Protein AF-A0A066V9I3-F1 (afdb_monomer_lite)

InterPro domains:
  IPR020373 Alpha-ketoglutarate dehydrogenase component 4/YMR-31 [PF10937] (14-108)

Organism: Tilletiaria anomala (strain ATCC 24038 / CBS 436.72 / UBC 951) (NCBI:txid1037660)

pLDDT: mean 71.32, std 14.03, range [41.16, 91.38]

Sequence (112 aa):
MNHSVLNASYPSTATERHPHPAAPKEIDFKHFQEVYRSGPHFNPDKVKSPAQLAAAQSSGQGASSQASSTNHQHGAVEDLHQLPERFWKTPALLLDEAEMDAINSGGASLRS

Foldseek 3Di:
DDDDDDDPDDPPPPDPPDDDDDDDPDDDVVVVVVCLCPPPPDDVVPDDDPVNVVVVVVPDDPDPPDDDDDDPDDDDDPDQVPDDCVRQVDPVNDDDPVRVVCVVVPVPPPPD

Secondary structure (DSSP, 8-state):
-----------------PPPPPPPSS--HHHHHHHHHHSTT--GGG---HHHHHHHHHS--------------S---SSGGGS-GGGTS-TTTSPPHHHHHHHHTTS-----

Radius of gyration: 25.82 Å; chains: 1; bounding box: 48×52×67 Å

Structure (mmCIF, N/CA/C/O backbone):
data_AF-A0A066V9I3-F1
#
_entry.id   A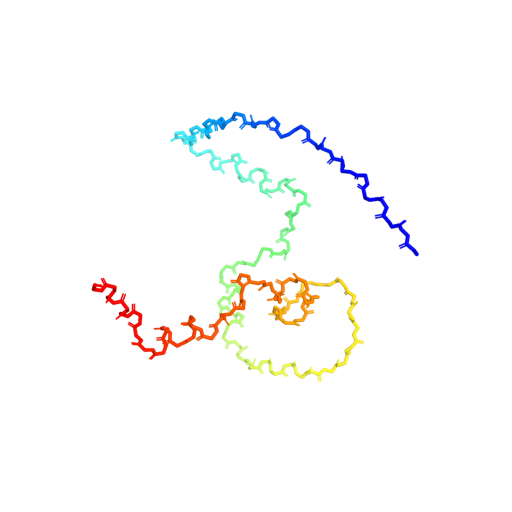F-A0A066V9I3-F1
#
loop_
_atom_site.group_PDB
_atom_site.id
_atom_site.type_symbol
_atom_site.label_atom_id
_atom_site.label_alt_id
_atom_site.label_comp_id
_atom_site.label_asym_id
_atom_site.label_entity_id
_atom_site.label_seq_id
_atom_site.pdbx_PDB_ins_code
_atom_site.Cartn_x
_atom_site.Cartn_y
_atom_site.Cartn_z
_atom_site.occupancy
_atom_site.B_iso_or_equiv
_atom_site.auth_seq_id
_atom_site.auth_comp_id
_atom_site.auth_asym_id
_atom_site.auth_atom_id
_atom_site.pdbx_PDB_model_num
ATOM 1 N N . MET A 1 1 ? -15.016 -24.269 -34.608 1.00 41.16 1 MET A N 1
ATOM 2 C CA . MET A 1 1 ? -15.251 -23.400 -33.436 1.00 41.16 1 MET A CA 1
ATOM 3 C C . MET A 1 1 ? -14.497 -22.098 -33.665 1.00 41.16 1 MET A C 1
ATOM 5 O O . MET A 1 1 ? -13.280 -22.157 -33.748 1.00 41.16 1 MET A O 1
ATOM 9 N N . ASN A 1 2 ? -15.187 -20.964 -33.817 1.00 46.62 2 ASN A N 1
ATOM 10 C CA . ASN A 1 2 ? -14.557 -19.647 -33.978 1.00 46.62 2 ASN A CA 1
ATOM 11 C C . ASN A 1 2 ? -14.970 -18.786 -32.781 1.00 46.62 2 ASN A C 1
ATOM 13 O O . ASN A 1 2 ? -16.145 -18.450 -32.659 1.00 46.62 2 ASN A O 1
ATOM 17 N N . HIS A 1 3 ? -14.037 -18.455 -31.889 1.00 50.22 3 HIS A N 1
ATOM 18 C CA . HIS A 1 3 ? -14.302 -17.537 -30.782 1.00 50.22 3 HIS A CA 1
ATOM 19 C C . HIS A 1 3 ? -13.741 -16.159 -31.143 1.00 50.22 3 HIS A C 1
ATOM 21 O O . HIS A 1 3 ? -12.544 -15.913 -31.023 1.00 50.22 3 HIS A O 1
ATOM 27 N N . SER A 1 4 ? -14.612 -15.268 -31.622 1.00 56.28 4 SER A N 1
ATOM 28 C CA . SER A 1 4 ? -14.321 -13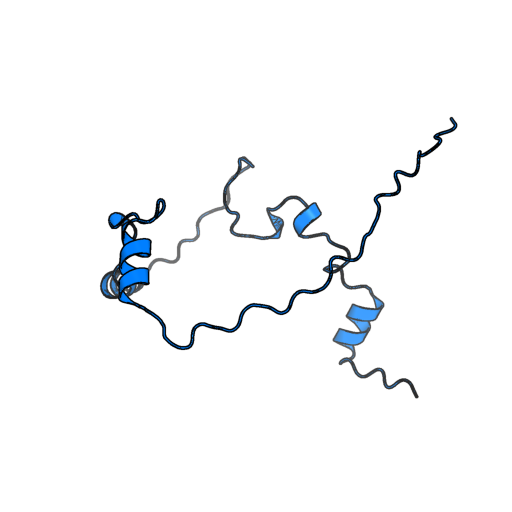.838 -31.732 1.00 56.28 4 SER A CA 1
ATOM 29 C C . SER A 1 4 ? -14.305 -13.231 -30.331 1.00 56.28 4 SER A C 1
ATOM 31 O O . SER A 1 4 ? -15.346 -13.121 -29.686 1.00 56.28 4 SER A O 1
ATOM 33 N N . VAL A 1 5 ? -13.127 -12.842 -29.853 1.00 59.34 5 VAL A N 1
ATOM 34 C CA . VAL A 1 5 ? -12.982 -12.048 -28.629 1.00 59.34 5 VAL A CA 1
ATOM 35 C C . VAL A 1 5 ? -13.197 -10.574 -28.964 1.00 59.34 5 VAL A C 1
ATOM 37 O O . VAL A 1 5 ? -12.402 -9.954 -29.666 1.00 59.34 5 VAL A O 1
ATOM 40 N N . LEU A 1 6 ? -14.310 -10.022 -28.477 1.00 59.56 6 LEU A N 1
ATOM 41 C CA . LEU A 1 6 ? -14.577 -8.587 -28.472 1.00 59.56 6 LEU A CA 1
ATOM 42 C C . LEU A 1 6 ? -13.588 -7.922 -27.507 1.00 59.56 6 LEU A C 1
ATOM 44 O O . LEU A 1 6 ? -13.644 -8.142 -26.298 1.00 59.56 6 LEU A O 1
ATOM 48 N N . ASN A 1 7 ? -12.661 -7.136 -28.050 1.00 57.84 7 ASN A N 1
ATOM 49 C CA . ASN A 1 7 ? -11.691 -6.376 -27.272 1.00 57.84 7 ASN A CA 1
ATOM 50 C C . ASN A 1 7 ? -12.386 -5.164 -26.627 1.00 57.84 7 ASN A C 1
ATOM 52 O O . ASN A 1 7 ? -12.598 -4.143 -27.283 1.00 57.84 7 ASN A O 1
ATOM 56 N N . ALA A 1 8 ? -12.773 -5.279 -25.356 1.00 59.94 8 ALA A N 1
ATOM 57 C CA . ALA A 1 8 ? -13.259 -4.148 -24.575 1.00 59.94 8 ALA A CA 1
ATOM 58 C C . ALA A 1 8 ? -12.073 -3.236 -24.218 1.00 59.94 8 ALA A C 1
ATOM 60 O O . ALA A 1 8 ? -11.350 -3.468 -23.250 1.00 59.94 8 ALA A O 1
ATOM 61 N N . SER A 1 9 ? -11.861 -2.200 -25.031 1.00 55.16 9 SER A N 1
ATOM 62 C CA . SER A 1 9 ? -10.897 -1.139 -24.745 1.00 55.16 9 SER A CA 1
ATOM 63 C C . SER A 1 9 ? -11.468 -0.225 -23.660 1.00 55.16 9 SER A C 1
ATOM 65 O O . SER A 1 9 ? -12.363 0.580 -23.912 1.00 55.16 9 SER A O 1
ATOM 67 N N . TYR A 1 10 ? -10.971 -0.372 -22.433 1.00 55.91 10 TYR A N 1
ATOM 68 C CA . TYR A 1 10 ? -11.182 0.623 -21.387 1.00 55.91 10 TYR A CA 1
ATOM 69 C C . TYR A 1 10 ? -10.305 1.845 -21.693 1.00 55.91 10 TYR A C 1
ATOM 71 O O . TYR A 1 10 ? -9.112 1.666 -21.960 1.00 55.91 10 TYR A O 1
ATOM 79 N N . PRO A 1 11 ? -10.838 3.081 -21.651 1.00 58.81 11 PRO A N 1
ATOM 80 C CA . PRO A 1 11 ? -10.007 4.261 -21.804 1.00 58.81 11 PRO A CA 1
ATOM 81 C C . PRO A 1 11 ? -9.076 4.347 -20.593 1.00 58.81 11 PRO A C 1
ATOM 83 O O . PRO A 1 11 ? -9.478 4.729 -19.497 1.00 58.81 11 PRO A O 1
ATOM 86 N N . SER A 1 12 ? -7.816 3.966 -20.795 1.00 63.25 12 SER A N 1
ATOM 87 C CA . SER A 1 12 ? -6.726 4.204 -19.854 1.00 63.25 12 SER A CA 1
ATOM 88 C C . SER A 1 12 ? -6.385 5.694 -19.879 1.00 63.25 12 SER A C 1
ATOM 90 O O . SER A 1 12 ? -5.335 6.098 -20.377 1.00 63.25 12 SER A O 1
ATOM 92 N N . THR A 1 13 ? -7.290 6.539 -19.387 1.00 63.47 13 THR A N 1
ATOM 93 C CA . THR A 1 13 ? -6.936 7.920 -19.072 1.00 63.47 13 THR A CA 1
ATOM 94 C C . THR A 1 13 ? -5.948 7.851 -17.923 1.00 63.47 13 THR A C 1
ATOM 96 O O . THR A 1 13 ? -6.291 7.367 -16.844 1.00 63.47 13 THR A O 1
ATOM 99 N N . ALA A 1 14 ? -4.707 8.260 -18.171 1.00 66.44 14 ALA A N 1
ATOM 100 C CA . ALA A 1 14 ? -3.694 8.342 -17.136 1.00 66.44 14 ALA A CA 1
ATOM 101 C C . ALA A 1 14 ? -4.223 9.256 -16.024 1.00 66.44 14 ALA A C 1
ATOM 103 O O . ALA A 1 14 ? -4.336 10.463 -16.222 1.00 66.44 14 ALA A O 1
ATOM 104 N N . THR A 1 15 ? -4.597 8.680 -14.881 1.00 67.81 15 THR A N 1
ATOM 105 C CA . THR A 1 15 ? -4.930 9.457 -13.688 1.00 67.81 15 THR A CA 1
ATOM 106 C C . THR A 1 15 ? -3.713 10.311 -13.362 1.00 67.81 15 THR A C 1
ATOM 108 O O . THR A 1 15 ? -2.631 9.768 -13.110 1.00 67.81 15 THR A O 1
ATOM 111 N N . GLU A 1 16 ? -3.864 11.635 -13.425 1.00 73.56 16 GLU A N 1
ATOM 112 C CA . GLU A 1 16 ? -2.791 12.552 -13.059 1.00 73.56 16 GLU A CA 1
ATOM 113 C C . GLU A 1 16 ? -2.305 12.198 -11.652 1.00 73.56 16 GLU A C 1
ATOM 115 O O . GLU A 1 16 ? -3.090 12.062 -10.711 1.00 73.56 16 GLU A O 1
ATOM 120 N N . ARG A 1 17 ? -0.995 11.974 -11.512 1.00 74.62 17 ARG A N 1
ATOM 121 C CA . ARG A 1 17 ? -0.400 11.642 -10.217 1.00 74.62 17 ARG A CA 1
ATOM 122 C C . ARG A 1 17 ? -0.466 12.885 -9.340 1.00 74.62 17 ARG A C 1
ATOM 124 O O . ARG A 1 17 ? 0.396 13.755 -9.431 1.00 74.62 17 ARG A O 1
ATOM 131 N N . HIS A 1 18 ? -1.493 12.975 -8.506 1.00 78.00 18 HIS A N 1
ATOM 132 C CA . HIS A 1 18 ? -1.585 14.046 -7.526 1.00 78.00 18 HIS A CA 1
ATOM 133 C C . HIS A 1 18 ? -0.487 13.872 -6.463 1.00 78.00 18 HIS A C 1
ATOM 135 O O . HIS A 1 18 ? -0.242 12.745 -6.018 1.00 78.00 18 HIS A O 1
ATOM 141 N N . PRO A 1 19 ? 0.193 14.957 -6.049 1.00 82.88 19 PRO A N 1
ATOM 142 C CA . PRO A 1 19 ? 1.129 14.888 -4.937 1.00 82.88 19 PRO A CA 1
ATOM 143 C C . PRO A 1 19 ? 0.382 14.448 -3.674 1.00 82.88 19 PRO A C 1
ATOM 145 O O . PRO A 1 19 ? -0.732 14.904 -3.409 1.00 82.88 19 PRO A O 1
ATOM 148 N N . HIS A 1 20 ? 0.994 13.559 -2.891 1.00 68.75 20 HIS A N 1
ATOM 149 C CA . HIS A 1 20 ? 0.435 13.178 -1.599 1.00 68.75 20 HIS A CA 1
ATOM 150 C C . HIS A 1 20 ? 0.351 14.429 -0.707 1.00 68.75 20 HIS A C 1
ATOM 152 O O . HIS A 1 20 ? 1.298 15.226 -0.706 1.00 68.75 20 HIS A O 1
ATOM 158 N N . PRO A 1 21 ? -0.744 14.636 0.048 1.00 83.06 21 PRO A N 1
ATOM 159 C CA . PRO A 1 21 ? -0.821 15.750 0.980 1.00 83.06 21 PRO A CA 1
ATOM 160 C C . PRO A 1 21 ? 0.351 15.695 1.963 1.00 83.06 21 PRO A C 1
ATOM 162 O O . PRO A 1 21 ? 0.777 14.616 2.393 1.00 83.06 21 PRO A O 1
ATOM 165 N N . ALA A 1 22 ? 0.877 16.872 2.299 1.00 83.00 22 ALA A N 1
ATOM 166 C CA . ALA A 1 22 ? 1.942 16.996 3.279 1.00 83.00 22 ALA A CA 1
ATOM 167 C C . ALA A 1 22 ? 1.485 16.425 4.627 1.00 83.00 22 ALA A C 1
ATOM 169 O O . ALA A 1 22 ? 0.331 16.603 5.028 1.00 83.00 22 ALA A O 1
ATOM 170 N N . ALA A 1 23 ? 2.403 15.757 5.327 1.00 81.62 23 ALA A N 1
ATOM 171 C CA . ALA A 1 23 ? 2.139 15.283 6.676 1.00 81.62 23 ALA A CA 1
ATOM 172 C C . ALA A 1 23 ? 1.734 16.469 7.577 1.00 81.62 23 ALA A C 1
ATOM 174 O O . ALA A 1 23 ? 2.325 17.552 7.459 1.00 81.62 23 ALA A O 1
ATOM 175 N N . PRO A 1 24 ? 0.748 16.294 8.474 1.00 82.44 24 PRO A N 1
ATOM 176 C CA . PRO A 1 24 ? 0.419 17.304 9.468 1.00 82.44 24 PRO A CA 1
ATOM 177 C C . PRO A 1 24 ? 1.667 17.691 10.264 1.00 82.44 24 PRO A C 1
ATOM 179 O O . PRO A 1 24 ? 2.440 16.828 10.676 1.00 82.44 24 PRO A O 1
ATOM 182 N N . LYS A 1 25 ? 1.870 18.995 10.475 1.00 83.56 25 LYS A N 1
ATOM 183 C CA . LYS A 1 25 ? 3.033 19.506 11.220 1.00 83.56 25 LYS A CA 1
ATOM 184 C C . LYS A 1 25 ? 2.985 19.131 12.702 1.00 83.56 25 LYS A C 1
ATOM 186 O O . LYS A 1 25 ? 4.027 19.019 13.335 1.00 83.56 25 LYS A O 1
ATOM 191 N N . GLU A 1 26 ? 1.782 18.936 13.232 1.00 85.31 26 GLU A N 1
ATOM 192 C CA . GLU A 1 26 ? 1.523 18.611 14.629 1.00 85.31 26 GLU A CA 1
ATOM 193 C C . GLU A 1 26 ? 0.492 17.483 14.703 1.00 85.31 26 GLU A C 1
ATOM 195 O O . GLU A 1 26 ? -0.457 17.433 13.917 1.00 85.31 26 GLU A O 1
ATOM 200 N N . ILE A 1 27 ? 0.703 16.556 15.635 1.00 80.31 27 ILE A N 1
ATOM 201 C CA . ILE A 1 27 ? -0.153 15.388 15.841 1.00 80.31 27 ILE A CA 1
ATOM 202 C C . ILE A 1 27 ? -1.039 15.661 17.058 1.00 80.31 27 ILE A C 1
ATOM 204 O O . ILE A 1 27 ? -0.533 15.784 18.174 1.00 80.31 27 ILE A O 1
ATOM 208 N N . ASP A 1 28 ? -2.360 15.717 16.864 1.00 85.88 28 ASP A N 1
ATOM 209 C CA . ASP A 1 28 ? -3.310 15.814 17.975 1.00 85.88 28 ASP A CA 1
ATOM 210 C C . ASP A 1 28 ? -3.614 14.426 18.558 1.00 85.88 28 ASP A C 1
ATOM 212 O O . ASP A 1 28 ? -4.518 13.698 18.133 1.00 85.88 28 ASP A O 1
ATOM 216 N N . PHE A 1 29 ? -2.841 14.059 19.578 1.00 84.88 29 PHE A N 1
ATOM 217 C CA . PHE A 1 29 ? -3.018 12.799 20.294 1.00 84.88 29 PHE A CA 1
ATOM 218 C C . PHE A 1 29 ? -4.357 12.704 21.038 1.00 84.88 29 PHE A C 1
ATOM 220 O O . PHE A 1 29 ? -4.814 11.589 21.295 1.00 84.88 29 PHE A O 1
ATOM 227 N N . LYS A 1 30 ? -5.007 13.827 21.380 1.00 85.94 30 LYS A N 1
ATOM 228 C CA . LYS A 1 30 ? -6.323 13.792 22.037 1.00 85.94 30 LYS A CA 1
ATOM 229 C C . LYS A 1 30 ? -7.393 13.347 21.052 1.00 85.94 30 LYS A C 1
ATOM 231 O O . LYS A 1 30 ? -8.160 12.441 21.374 1.00 85.94 30 LYS A O 1
ATOM 236 N N . HIS A 1 31 ? -7.377 13.907 19.844 1.00 81.88 31 HIS A N 1
ATOM 237 C CA . HIS A 1 31 ? -8.286 13.498 18.778 1.00 81.88 31 HIS A CA 1
ATOM 238 C C . HIS A 1 31 ? -8.104 12.017 18.411 1.00 81.88 31 HIS A C 1
ATOM 240 O O . HIS A 1 31 ? -9.080 11.278 18.301 1.00 81.88 31 HIS A O 1
ATOM 246 N N . PHE A 1 32 ? -6.857 11.536 18.326 1.00 82.31 32 PHE A N 1
ATOM 247 C CA . PHE A 1 32 ? -6.592 10.110 18.105 1.00 82.31 32 PHE A CA 1
ATOM 248 C C . PHE A 1 32 ? -7.174 9.225 19.216 1.00 82.31 32 PHE A C 1
ATOM 250 O O . PHE A 1 32 ? -7.794 8.209 18.920 1.00 82.31 32 PHE A O 1
ATOM 257 N N . GLN A 1 33 ? 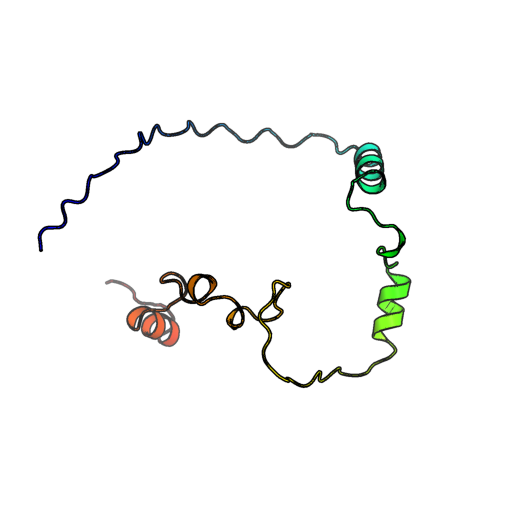-7.016 9.597 20.491 1.00 84.44 33 GLN A N 1
ATOM 258 C CA . GLN A 1 33 ? -7.585 8.832 21.608 1.00 84.44 33 GLN A CA 1
ATOM 259 C C . GLN A 1 33 ? -9.117 8.806 21.578 1.00 84.44 33 GLN A C 1
ATOM 261 O O . GLN A 1 33 ? -9.718 7.796 21.941 1.00 84.44 33 GLN A O 1
ATOM 266 N N . GLU A 1 34 ? -9.751 9.898 21.161 1.00 82.12 34 GLU A N 1
ATOM 267 C CA . GLU A 1 34 ? -11.203 9.993 21.021 1.00 82.12 34 GLU A CA 1
ATOM 268 C C . GLU A 1 34 ? -11.721 9.101 19.889 1.00 82.12 34 GLU A C 1
ATOM 270 O O . GLU A 1 34 ? -12.613 8.284 20.118 1.00 82.12 34 GLU A O 1
ATOM 275 N N . VAL A 1 35 ? -11.113 9.173 18.701 1.00 79.44 35 VAL A N 1
ATOM 276 C CA . VAL A 1 35 ? -11.445 8.304 17.558 1.00 79.44 35 VAL A CA 1
ATOM 277 C C . VAL A 1 35 ? -11.140 6.842 17.874 1.00 79.44 35 VAL A C 1
ATOM 279 O O . VAL A 1 35 ? -11.921 5.958 17.538 1.00 79.44 35 VAL A O 1
ATOM 282 N N . TYR A 1 36 ? -10.037 6.571 18.570 1.00 75.94 36 TYR A N 1
ATOM 283 C CA . TYR A 1 36 ? -9.685 5.221 18.989 1.00 75.9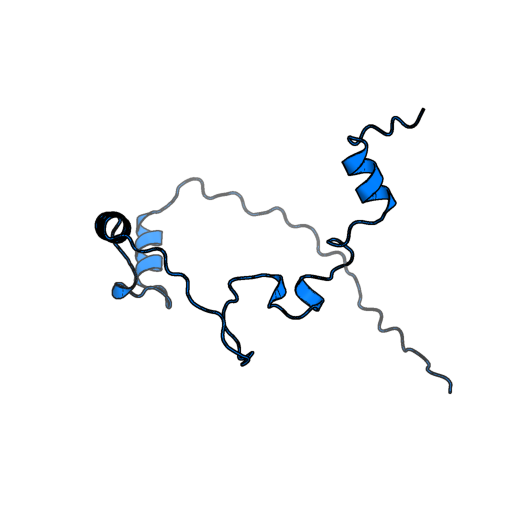4 36 TYR A CA 1
ATOM 284 C C . TYR A 1 36 ? -10.711 4.657 19.969 1.00 75.94 36 TYR A C 1
ATOM 286 O O . TYR A 1 36 ? -11.089 3.508 19.820 1.00 75.94 36 TYR A O 1
ATOM 294 N N . ARG A 1 37 ? -11.216 5.444 20.928 1.00 76.44 37 ARG A N 1
ATOM 295 C CA . ARG A 1 37 ? -12.244 4.981 21.880 1.00 76.44 37 ARG A CA 1
ATOM 296 C C . ARG A 1 37 ? -13.637 4.853 21.267 1.00 76.44 37 ARG A C 1
ATOM 298 O O . ARG A 1 37 ? -14.390 3.972 21.664 1.00 76.44 37 ARG A O 1
ATOM 305 N N . SER A 1 38 ? -13.993 5.758 20.360 1.00 77.69 38 SER A N 1
ATOM 306 C CA . SER A 1 38 ? -15.322 5.820 19.729 1.00 77.69 38 SER A CA 1
ATOM 307 C C . SER A 1 38 ? -15.420 5.010 18.435 1.00 77.69 38 SER A C 1
ATOM 309 O O . SER A 1 38 ? -16.505 4.859 17.874 1.00 77.69 38 SER A O 1
ATOM 311 N N . GLY A 1 39 ? -14.294 4.481 17.953 1.00 75.56 39 GLY A N 1
ATOM 312 C CA . GLY A 1 39 ? -14.217 3.743 16.707 1.00 75.56 39 GLY A CA 1
ATOM 313 C C . GLY A 1 39 ? -15.003 2.429 16.769 1.00 75.56 39 GLY A C 1
ATOM 314 O O . GLY A 1 39 ? -14.964 1.731 17.783 1.00 75.56 39 GLY A O 1
ATOM 315 N N . PRO A 1 40 ? -15.652 2.012 15.667 1.00 71.12 40 PRO A N 1
ATOM 316 C CA . PRO A 1 40 ? -16.545 0.848 15.627 1.00 71.12 40 PRO A CA 1
ATOM 317 C C . PRO A 1 40 ? -15.867 -0.501 15.924 1.00 71.12 40 PRO A C 1
ATOM 319 O O . PRO A 1 40 ? -16.521 -1.537 15.883 1.00 71.12 40 PRO A O 1
ATOM 322 N N . HIS A 1 41 ? -14.549 -0.530 16.133 1.00 60.31 41 HIS A N 1
ATOM 323 C CA . HIS A 1 41 ? -13.761 -1.743 16.378 1.00 60.31 41 HIS A CA 1
ATOM 324 C C . HIS A 1 41 ? -13.076 -1.733 17.756 1.00 60.31 41 HIS A C 1
ATOM 326 O O . HIS A 1 41 ? -12.415 -2.710 18.119 1.00 60.31 41 HIS A O 1
ATOM 332 N N . PHE A 1 42 ? -13.233 -0.659 18.540 1.00 66.75 42 PHE A N 1
ATOM 333 C CA . PHE A 1 42 ? -12.627 -0.561 19.860 1.00 66.75 42 PHE A CA 1
ATOM 334 C C . PHE A 1 42 ? -13.458 -1.305 20.899 1.00 66.75 42 PHE A C 1
ATOM 336 O O . PHE A 1 42 ? -14.450 -0.808 21.421 1.00 66.75 42 PHE A O 1
ATOM 343 N N . ASN A 1 43 ? -13.025 -2.528 21.196 1.00 69.31 43 ASN A N 1
ATOM 344 C CA . ASN A 1 43 ? -13.545 -3.309 22.307 1.00 69.31 43 ASN A CA 1
ATOM 345 C C . ASN A 1 43 ? -12.535 -3.214 23.460 1.00 69.31 43 ASN A C 1
ATOM 347 O O . ASN A 1 43 ? -11.455 -3.805 23.338 1.00 69.31 43 ASN A O 1
ATOM 351 N N . PRO A 1 44 ? -12.841 -2.499 24.559 1.00 69.00 44 PRO A N 1
ATOM 352 C CA . PRO A 1 44 ? -11.909 -2.330 25.675 1.00 69.00 44 PRO A CA 1
ATOM 353 C C . PRO A 1 44 ? -11.481 -3.674 26.285 1.00 69.00 44 PRO A C 1
ATOM 355 O O . PRO A 1 44 ? -10.339 -3.813 26.710 1.00 69.00 44 PRO A O 1
ATOM 358 N N . ASP A 1 45 ? -12.334 -4.697 26.206 1.00 72.62 45 ASP A N 1
ATOM 359 C CA . ASP A 1 45 ? -12.045 -6.058 26.680 1.00 72.62 45 ASP A CA 1
ATOM 360 C C . ASP A 1 45 ? -10.941 -6.775 25.885 1.00 72.62 45 ASP A C 1
ATOM 362 O O . ASP A 1 45 ? -10.364 -7.759 26.347 1.00 72.62 45 ASP A O 1
ATOM 366 N N . LYS A 1 46 ? -10.629 -6.302 24.671 1.00 68.44 46 LYS A N 1
ATOM 367 C CA . LYS A 1 46 ? -9.556 -6.862 23.834 1.00 68.44 46 LYS A CA 1
ATOM 368 C C . LYS A 1 46 ? -8.203 -6.190 24.085 1.00 68.44 46 LYS A C 1
ATOM 370 O O . LYS A 1 46 ? -7.188 -6.680 23.588 1.00 68.44 46 LYS A O 1
ATOM 375 N N . VAL A 1 47 ? -8.161 -5.096 24.848 1.00 72.00 47 VAL A N 1
ATOM 376 C CA . VAL A 1 47 ? -6.924 -4.366 25.148 1.00 72.00 47 VAL A CA 1
ATOM 377 C C . VAL A 1 47 ? -6.200 -5.065 26.298 1.00 72.00 47 VAL A C 1
ATOM 379 O O . VAL A 1 47 ? -6.462 -4.818 27.471 1.00 72.00 47 VAL A O 1
ATOM 382 N N . LYS A 1 48 ? -5.267 -5.959 25.964 1.00 76.44 48 LYS A N 1
ATOM 383 C CA . LYS A 1 48 ? -4.376 -6.570 26.958 1.00 76.44 48 LYS A CA 1
ATOM 384 C C . LYS A 1 48 ? -3.323 -5.549 27.377 1.00 76.44 48 LYS A C 1
ATOM 386 O O . LYS A 1 48 ? -2.594 -5.023 26.538 1.00 76.44 48 LYS A O 1
ATOM 391 N N . SER A 1 49 ? -3.227 -5.283 28.675 1.00 77.75 49 SER A N 1
ATOM 392 C CA . SER A 1 49 ? -2.147 -4.453 29.213 1.00 77.75 49 SER A CA 1
ATOM 393 C C . SER A 1 49 ? -0.790 -5.156 29.033 1.00 77.75 49 SER A C 1
ATOM 395 O O . SER A 1 49 ? -0.721 -6.388 29.071 1.00 77.75 49 SER A O 1
ATOM 397 N N . PRO A 1 50 ? 0.318 -4.411 28.872 1.00 71.19 50 PRO A N 1
ATOM 398 C CA . PRO A 1 50 ? 1.647 -5.007 28.712 1.00 71.19 50 PRO A CA 1
ATOM 399 C C . PRO A 1 50 ? 2.045 -5.894 29.905 1.00 71.19 50 PRO A C 1
ATOM 401 O O . PRO A 1 50 ? 2.718 -6.905 29.722 1.00 71.19 50 PRO A O 1
ATOM 404 N N . ALA A 1 51 ? 1.551 -5.587 31.110 1.00 73.88 51 ALA A N 1
ATOM 405 C CA . ALA A 1 51 ? 1.724 -6.428 32.294 1.00 73.88 51 ALA A CA 1
ATOM 406 C C . ALA A 1 51 ? 1.020 -7.795 32.166 1.00 73.88 51 ALA A C 1
ATOM 408 O O . ALA A 1 51 ? 1.569 -8.814 32.578 1.00 73.88 51 ALA A O 1
ATOM 409 N N . GLN A 1 52 ? -0.167 -7.841 31.549 1.00 72.12 52 GLN A N 1
ATOM 410 C CA . GLN A 1 52 ? -0.890 -9.090 31.279 1.00 72.12 52 GLN A CA 1
ATOM 411 C C . GLN A 1 52 ? -0.232 -9.914 30.166 1.00 72.12 52 GLN A C 1
ATOM 413 O O . GLN A 1 52 ? -0.277 -11.141 30.212 1.00 72.12 52 GLN A O 1
ATOM 418 N N . LEU A 1 53 ? 0.403 -9.263 29.186 1.00 66.75 53 LEU A N 1
ATOM 419 C CA . LEU A 1 53 ? 1.165 -9.959 28.148 1.00 66.75 53 LEU A CA 1
ATOM 420 C C . LEU A 1 53 ? 2.442 -10.594 28.721 1.00 66.75 53 LEU A C 1
ATOM 422 O O . LEU A 1 53 ? 2.720 -11.756 28.438 1.00 66.75 53 LEU A O 1
ATOM 426 N N . ALA A 1 54 ? 3.158 -9.874 29.591 1.00 68.12 54 ALA A N 1
ATOM 427 C CA . ALA A 1 54 ? 4.338 -10.391 30.286 1.00 68.12 54 ALA A CA 1
ATOM 428 C C . ALA A 1 54 ? 4.005 -11.571 31.221 1.00 68.12 54 ALA A C 1
ATOM 430 O O . ALA A 1 54 ? 4.776 -12.524 31.312 1.00 68.12 54 ALA A O 1
ATOM 431 N N . ALA A 1 55 ? 2.836 -11.546 31.871 1.00 62.31 55 ALA A N 1
ATOM 432 C CA . ALA A 1 55 ? 2.357 -12.648 32.708 1.00 62.31 55 ALA A CA 1
ATOM 433 C C . ALA A 1 55 ? 1.907 -13.882 31.900 1.00 62.31 55 ALA A C 1
ATOM 435 O O . ALA A 1 55 ? 2.013 -15.002 32.386 1.00 62.31 55 ALA A O 1
ATOM 436 N N . ALA A 1 56 ? 1.437 -13.704 30.660 1.00 60.69 56 ALA A N 1
ATOM 437 C CA . ALA A 1 56 ? 1.046 -14.817 29.790 1.00 60.69 56 ALA A CA 1
ATOM 438 C C . ALA A 1 56 ? 2.249 -15.572 29.192 1.00 60.69 56 ALA A C 1
ATOM 440 O O . ALA A 1 56 ? 2.107 -16.722 28.787 1.00 60.69 56 ALA A O 1
ATOM 441 N N . GLN A 1 57 ? 3.432 -14.947 29.141 1.00 59.94 57 GLN A N 1
ATOM 442 C CA . GLN A 1 57 ? 4.659 -15.584 28.649 1.00 59.94 57 GLN A CA 1
ATOM 443 C C . GLN A 1 57 ? 5.402 -16.396 29.725 1.00 59.94 57 GLN A C 1
ATOM 445 O O . GLN A 1 57 ? 6.242 -17.222 29.376 1.00 59.94 57 GLN A O 1
ATOM 450 N N . SER A 1 58 ? 5.109 -16.191 31.015 1.00 55.72 58 SER A N 1
ATOM 451 C CA . SER A 1 58 ? 5.813 -16.860 32.121 1.00 55.72 58 SER A CA 1
ATOM 452 C C . SER A 1 58 ? 5.172 -18.174 32.587 1.00 55.72 58 SER A C 1
ATOM 454 O O . SER A 1 58 ? 5.842 -18.968 33.246 1.00 55.72 58 SER A O 1
ATOM 456 N N . SER A 1 59 ? 3.929 -18.470 32.197 1.00 52.28 59 SER A N 1
ATOM 457 C CA . SER A 1 59 ? 3.317 -19.799 32.335 1.00 52.28 59 SER A CA 1
ATOM 458 C C . SER A 1 59 ? 3.449 -20.564 31.018 1.00 52.28 59 SER A C 1
ATOM 460 O O . SER A 1 59 ? 2.538 -20.584 30.193 1.00 52.28 59 SER A O 1
ATOM 462 N N . GLY A 1 60 ? 4.635 -21.124 30.789 1.00 48.34 60 GLY A N 1
ATOM 463 C CA . GLY A 1 60 ? 4.954 -21.865 29.576 1.00 48.34 60 GLY A CA 1
ATOM 464 C C . GLY A 1 60 ? 4.068 -23.090 29.342 1.00 48.34 60 GLY A C 1
ATOM 465 O O . GLY A 1 60 ? 3.750 -23.819 30.271 1.00 48.34 60 GLY A O 1
ATOM 466 N N . GLN A 1 61 ? 3.750 -23.350 28.076 1.00 42.94 61 GLN A N 1
ATOM 467 C CA . GLN A 1 61 ? 3.657 -24.693 27.506 1.00 42.94 61 GLN A CA 1
ATOM 468 C C . GLN A 1 61 ? 3.650 -24.526 25.982 1.00 42.94 61 GLN A C 1
ATOM 470 O O . GLN A 1 61 ? 2.801 -23.819 25.439 1.00 42.94 61 GLN A O 1
ATOM 475 N N . GLY A 1 62 ? 4.614 -25.132 25.285 1.00 53.31 62 GLY A N 1
ATOM 476 C CA . GLY A 1 62 ? 4.586 -25.218 23.828 1.00 53.31 62 GLY A CA 1
ATOM 477 C C . GLY A 1 62 ? 3.281 -25.876 23.389 1.00 53.31 62 GLY A C 1
ATOM 478 O O . GLY A 1 62 ? 3.038 -27.040 23.697 1.00 53.31 62 GLY A O 1
ATOM 479 N N . ALA A 1 63 ? 2.425 -25.121 22.706 1.00 45.09 63 ALA A N 1
ATOM 480 C CA . ALA A 1 63 ? 1.194 -25.640 22.142 1.00 45.09 63 ALA A CA 1
ATOM 481 C C . ALA A 1 63 ? 1.510 -26.265 20.780 1.00 45.09 63 ALA A C 1
ATOM 483 O O . ALA A 1 63 ? 1.394 -25.638 19.731 1.00 45.09 63 ALA A O 1
ATOM 484 N N . SER A 1 64 ? 1.926 -27.528 20.809 1.00 58.50 64 SER A N 1
ATOM 485 C CA . SER A 1 64 ? 1.732 -28.448 19.697 1.00 58.50 64 SER A CA 1
ATOM 486 C C . SER A 1 64 ? 0.225 -28.651 19.494 1.00 58.50 64 SER A C 1
ATOM 488 O O . SER A 1 64 ? -0.369 -29.547 20.091 1.00 58.50 64 SER A O 1
ATOM 490 N N . SER A 1 65 ? -0.423 -27.820 18.679 1.00 51.94 65 SER A N 1
ATOM 491 C CA . SER A 1 65 ? -1.798 -28.064 18.231 1.00 51.94 65 SER A CA 1
ATOM 492 C C . SER A 1 65 ? -1.776 -28.808 16.901 1.00 51.94 65 SER A C 1
ATOM 494 O O . SER A 1 65 ? -1.851 -28.235 15.819 1.00 51.94 65 SER A O 1
ATOM 496 N N . GLN A 1 66 ? -1.579 -30.115 17.050 1.00 44.97 66 GLN A N 1
ATOM 497 C CA . GLN A 1 66 ? -2.196 -31.207 16.306 1.00 44.97 66 GLN A CA 1
ATOM 498 C C . GLN A 1 66 ? -3.072 -30.790 15.113 1.00 44.97 66 GLN A C 1
ATOM 500 O O . GLN A 1 66 ? -4.188 -30.297 15.265 1.00 44.97 66 GLN A O 1
ATOM 505 N N . ALA A 1 67 ? -2.561 -31.075 13.916 1.00 65.19 67 ALA A N 1
ATOM 506 C CA . ALA A 1 67 ? -3.334 -31.091 12.688 1.00 65.19 67 ALA A CA 1
ATOM 507 C C . ALA A 1 67 ? -4.474 -32.118 12.7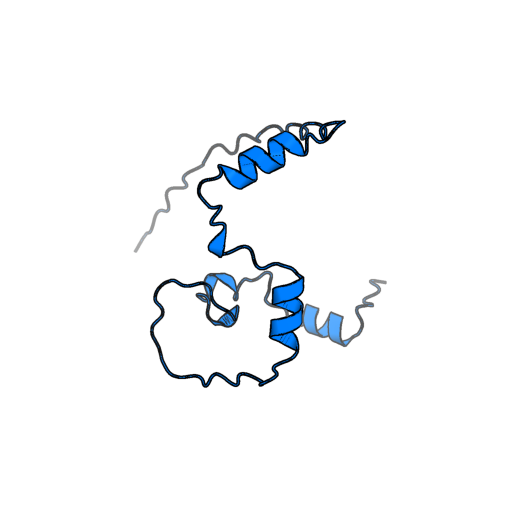82 1.00 65.19 67 ALA A C 1
ATOM 509 O O . ALA A 1 67 ? -4.243 -33.269 13.154 1.00 65.19 67 ALA A O 1
ATOM 510 N N . SER A 1 68 ? -5.691 -31.724 12.402 1.00 46.72 68 SER A N 1
ATOM 511 C CA . SER A 1 68 ? -6.765 -32.632 11.978 1.00 46.72 68 SER A CA 1
ATOM 512 C C . SER A 1 68 ? -7.823 -31.886 11.159 1.00 46.72 68 SER A C 1
ATOM 514 O O . SER A 1 68 ? -8.627 -31.131 11.690 1.00 46.72 68 SER A O 1
ATOM 516 N N . SER A 1 69 ? -7.798 -32.175 9.858 1.00 46.69 69 SER A N 1
ATOM 517 C CA . SER A 1 69 ? -8.923 -32.255 8.916 1.00 46.69 69 SER A CA 1
ATOM 518 C C . SER A 1 69 ? -9.825 -31.035 8.656 1.00 46.69 69 SER A C 1
ATOM 520 O O . SER A 1 69 ? -10.773 -30.751 9.382 1.00 46.69 69 SER A O 1
ATOM 522 N N . THR A 1 70 ? -9.595 -30.450 7.478 1.00 54.22 70 THR A N 1
ATOM 523 C CA . THR A 1 70 ? -10.603 -30.247 6.419 1.00 54.22 70 THR A CA 1
ATOM 524 C C . THR A 1 70 ? -11.925 -29.579 6.817 1.00 54.22 70 THR A C 1
ATOM 526 O O . THR A 1 70 ? -12.970 -30.218 6.897 1.00 54.22 70 THR A O 1
ATOM 529 N N . ASN A 1 71 ? -11.911 -28.249 6.925 1.00 51.12 71 ASN A N 1
ATOM 530 C CA . ASN A 1 71 ? -13.070 -27.439 6.549 1.00 51.12 71 ASN A CA 1
ATOM 531 C C . ASN A 1 71 ? -12.603 -26.025 6.176 1.00 51.12 71 ASN A C 1
ATOM 533 O O . ASN A 1 71 ? -12.405 -25.172 7.038 1.00 51.12 71 ASN A O 1
ATOM 537 N N . HIS A 1 72 ? -12.367 -25.779 4.885 1.00 56.72 72 HIS A N 1
ATOM 538 C CA . HIS A 1 72 ? -12.034 -24.444 4.385 1.00 56.72 72 HIS A CA 1
ATOM 539 C C . HIS A 1 72 ? -13.297 -23.577 4.398 1.00 56.72 72 HIS A C 1
ATOM 541 O O . HIS A 1 72 ? -14.002 -23.464 3.399 1.00 56.72 72 HIS A O 1
ATOM 547 N N . GLN A 1 73 ? -13.600 -22.995 5.555 1.00 55.88 73 GLN A N 1
ATOM 548 C CA . GLN A 1 73 ? -14.617 -21.963 5.717 1.00 55.88 73 GLN A CA 1
ATOM 549 C C . GLN A 1 73 ? -13.952 -20.734 6.338 1.00 55.88 73 GLN A C 1
ATOM 551 O O . GLN A 1 73 ? -13.660 -20.702 7.527 1.00 55.88 73 GLN A O 1
ATOM 556 N N . HIS A 1 74 ? -13.647 -19.772 5.463 1.00 54.78 74 HIS A N 1
ATOM 557 C CA . HIS A 1 74 ? -13.337 -18.359 5.702 1.00 54.78 74 HIS A CA 1
ATOM 558 C C . HIS A 1 74 ? -12.901 -17.962 7.130 1.00 54.78 74 HIS A C 1
ATOM 560 O O . HIS A 1 74 ? -13.678 -17.406 7.904 1.00 54.78 74 HIS A O 1
ATOM 566 N N . GLY A 1 75 ? -11.618 -18.165 7.429 1.00 66.06 75 GLY A N 1
ATOM 567 C CA . GLY A 1 75 ? -10.905 -17.571 8.561 1.00 66.06 75 GLY A CA 1
ATOM 568 C C . GLY A 1 75 ? -9.527 -17.066 8.124 1.00 66.06 75 GLY A C 1
ATOM 569 O O . GLY A 1 75 ? -9.079 -17.379 7.018 1.00 66.06 75 GLY A O 1
ATOM 570 N N . ALA A 1 76 ? -8.867 -16.271 8.974 1.00 78.31 76 ALA A N 1
ATOM 571 C CA . ALA A 1 76 ? -7.449 -15.960 8.796 1.00 78.31 76 ALA A CA 1
ATOM 572 C C . ALA A 1 76 ? -6.653 -17.272 8.855 1.00 78.31 76 ALA A C 1
ATOM 574 O O . ALA A 1 76 ? -6.865 -18.075 9.762 1.00 78.31 76 ALA A O 1
ATOM 575 N N . VAL A 1 77 ? -5.799 -17.509 7.861 1.00 82.56 77 VAL A N 1
ATOM 576 C CA . VAL A 1 77 ? -4.932 -18.690 7.825 1.00 82.56 77 VAL A CA 1
ATOM 577 C C . VAL A 1 77 ? -3.579 -18.345 8.432 1.00 82.56 77 VAL A C 1
ATOM 579 O O . VAL A 1 77 ? -3.066 -17.249 8.215 1.00 82.56 77 VAL A O 1
ATOM 582 N N . GLU A 1 78 ? -3.008 -19.284 9.178 1.00 85.00 78 GLU A N 1
ATOM 583 C CA . GLU A 1 78 ? -1.685 -19.120 9.798 1.00 85.00 78 GLU A CA 1
ATOM 584 C C . GLU A 1 78 ? -0.539 -19.397 8.810 1.00 85.00 78 GLU A C 1
ATOM 586 O O . GLU A 1 78 ? 0.576 -18.922 9.002 1.00 85.00 78 GLU A O 1
ATOM 591 N N . ASP A 1 79 ? -0.809 -20.144 7.734 1.00 87.44 79 ASP A N 1
ATOM 592 C CA . ASP A 1 79 ? 0.172 -20.492 6.704 1.00 87.44 79 ASP A CA 1
ATOM 593 C C . ASP A 1 79 ? -0.318 -20.065 5.313 1.00 87.44 79 ASP A C 1
ATOM 595 O O . ASP A 1 79 ? -1.464 -20.303 4.921 1.00 87.44 79 ASP A O 1
ATOM 599 N N . LEU A 1 80 ? 0.585 -19.451 4.551 1.00 85.94 80 LEU A N 1
ATOM 600 C CA . LEU A 1 80 ? 0.355 -18.932 3.207 1.00 85.94 80 LEU A CA 1
ATOM 601 C C . LEU A 1 80 ? -0.061 -20.039 2.226 1.00 85.94 80 LEU A C 1
ATOM 603 O O . LEU A 1 80 ? -0.911 -19.804 1.366 1.00 85.94 80 LEU A O 1
ATOM 607 N N . HIS A 1 81 ? 0.464 -21.258 2.382 1.00 87.25 81 HIS A N 1
ATOM 608 C CA . HIS A 1 81 ? 0.127 -22.388 1.507 1.00 87.25 81 HIS A CA 1
ATOM 609 C C . HIS A 1 81 ? -1.285 -22.949 1.741 1.00 87.25 81 HIS A C 1
ATOM 611 O O . HIS A 1 81 ? -1.777 -23.730 0.926 1.00 87.25 81 HIS A O 1
ATOM 617 N N . GLN A 1 82 ? -1.963 -22.532 2.817 1.00 86.50 82 GLN A N 1
ATOM 618 C CA . GLN A 1 82 ? -3.367 -22.869 3.072 1.00 86.50 82 GLN A CA 1
ATOM 619 C C . GLN A 1 82 ? -4.339 -21.961 2.301 1.00 86.50 82 GLN A C 1
ATOM 621 O O . GLN A 1 82 ? -5.534 -22.260 2.228 1.00 86.50 82 GLN A O 1
ATOM 626 N N . LEU A 1 83 ? -3.853 -20.854 1.722 1.00 86.00 83 LEU A N 1
ATOM 627 C CA . LEU A 1 83 ? -4.644 -20.016 0.824 1.00 86.00 83 LEU A CA 1
ATOM 628 C C . LEU A 1 83 ? -4.861 -20.712 -0.527 1.00 86.00 83 LEU A C 1
ATOM 630 O O . LEU A 1 83 ? -4.047 -21.539 -0.949 1.00 86.00 83 LEU A O 1
ATOM 634 N N . PRO A 1 84 ? -5.919 -20.332 -1.268 1.00 89.31 84 PRO A N 1
ATOM 635 C CA . PRO A 1 84 ? -6.075 -20.756 -2.652 1.00 89.31 84 PRO A CA 1
ATOM 636 C C . PRO A 1 84 ? -4.809 -20.478 -3.474 1.00 89.31 84 PRO A C 1
ATOM 638 O O . PRO A 1 84 ? -4.220 -19.404 -3.348 1.00 89.31 84 PRO A O 1
ATOM 641 N N . GLU A 1 85 ? -4.441 -21.402 -4.371 1.00 87.12 85 GLU A N 1
ATOM 642 C CA . GLU A 1 85 ? -3.178 -21.347 -5.137 1.00 87.12 85 GLU A CA 1
ATOM 643 C C . GLU A 1 85 ? -2.941 -20.011 -5.844 1.00 87.12 85 GLU A C 1
ATOM 645 O O . GLU A 1 85 ? -1.808 -19.569 -5.983 1.00 87.12 85 GLU A O 1
ATOM 650 N N . ARG A 1 86 ? -4.015 -19.321 -6.235 1.00 88.94 86 ARG A N 1
ATOM 651 C CA . ARG A 1 86 ? -3.956 -17.999 -6.871 1.00 88.94 86 ARG A CA 1
ATOM 652 C C . ARG A 1 86 ? -3.203 -16.946 -6.046 1.00 88.94 86 ARG A C 1
ATOM 654 O O . ARG A 1 86 ? -2.758 -15.964 -6.629 1.00 88.94 86 ARG A O 1
ATOM 661 N N . PHE A 1 87 ? -3.097 -17.118 -4.728 1.00 88.75 87 PHE A N 1
ATOM 662 C CA . PHE A 1 87 ? -2.460 -16.155 -3.828 1.00 88.75 87 PHE A CA 1
ATOM 663 C C . PHE A 1 87 ? -0.978 -16.433 -3.565 1.00 88.75 87 PHE A C 1
ATOM 665 O O . PHE A 1 87 ? -0.254 -15.496 -3.245 1.00 88.75 87 PHE A O 1
ATOM 672 N N . TRP A 1 88 ? -0.513 -17.675 -3.715 1.00 91.38 88 TRP A N 1
ATOM 673 C CA . TRP A 1 88 ? 0.881 -18.038 -3.427 1.00 91.38 88 TRP A CA 1
ATOM 674 C C . TRP A 1 88 ? 1.644 -18.569 -4.643 1.00 91.38 88 TRP A C 1
ATOM 676 O O . TRP A 1 88 ? 2.846 -18.360 -4.759 1.00 91.38 88 TRP A O 1
ATOM 686 N N . LYS A 1 89 ? 0.956 -19.183 -5.606 1.00 87.50 89 LYS A N 1
ATOM 687 C CA . LYS A 1 89 ? 1.533 -19.705 -6.850 1.00 87.50 89 LYS A CA 1
ATOM 688 C C . LYS A 1 89 ? 1.468 -18.650 -7.952 1.00 87.50 89 LYS A C 1
ATOM 690 O O . LYS A 1 89 ? 0.838 -18.838 -8.993 1.00 87.50 89 LYS A O 1
ATOM 695 N N . THR A 1 90 ? 2.067 -17.493 -7.684 1.00 88.00 90 THR A N 1
ATOM 696 C CA . THR A 1 90 ? 2.141 -16.398 -8.660 1.00 88.00 90 THR A CA 1
ATOM 697 C C . THR A 1 90 ? 3.472 -16.451 -9.413 1.00 88.00 90 THR A C 1
ATOM 699 O O . THR A 1 90 ? 4.476 -16.806 -8.800 1.00 88.00 90 THR A O 1
ATOM 702 N N . PRO A 1 91 ? 3.527 -16.067 -10.703 1.00 83.62 91 PRO A N 1
ATOM 703 C CA . PRO A 1 91 ? 4.781 -16.051 -11.463 1.00 83.62 91 PRO A CA 1
ATOM 704 C C . PRO A 1 91 ? 5.879 -15.192 -10.828 1.00 83.62 91 PRO A C 1
ATOM 706 O O . PRO A 1 91 ? 7.046 -15.476 -11.008 1.00 83.62 91 PRO A O 1
ATOM 709 N N . ALA A 1 92 ? 5.511 -14.167 -10.055 1.00 83.81 92 ALA A N 1
ATOM 710 C CA . ALA A 1 92 ? 6.470 -13.320 -9.347 1.00 83.81 92 ALA A CA 1
ATOM 711 C C . ALA A 1 92 ? 7.105 -13.992 -8.113 1.00 83.81 92 ALA A C 1
ATOM 713 O O . ALA A 1 92 ? 8.098 -13.492 -7.596 1.00 83.81 92 ALA A O 1
ATOM 714 N N . LEU A 1 93 ? 6.504 -15.072 -7.602 1.00 83.25 93 LEU A N 1
ATOM 715 C CA . LEU A 1 93 ? 7.005 -15.841 -6.456 1.00 83.25 93 LEU A CA 1
ATOM 716 C C . LEU A 1 93 ? 7.647 -17.170 -6.876 1.00 83.25 93 LEU A C 1
ATOM 718 O O . LEU A 1 93 ? 8.230 -17.854 -6.038 1.00 83.25 93 LEU A O 1
ATOM 722 N N . LEU A 1 94 ? 7.518 -17.552 -8.148 1.00 86.00 94 LEU A N 1
ATOM 723 C CA . LEU A 1 94 ? 8.193 -18.711 -8.712 1.00 86.00 94 LEU A CA 1
ATOM 724 C C . LEU A 1 94 ? 9.549 -18.247 -9.233 1.00 86.00 94 LEU A C 1
ATOM 726 O O . LEU A 1 94 ? 9.601 -17.375 -10.091 1.00 86.00 94 LEU A O 1
ATOM 730 N N . LEU A 1 95 ? 10.621 -18.815 -8.687 1.00 86.06 95 LEU A N 1
ATOM 731 C CA . LEU A 1 95 ? 11.964 -18.583 -9.201 1.00 86.06 95 LEU A CA 1
ATOM 732 C C . LEU A 1 95 ? 12.167 -19.432 -10.449 1.00 86.06 95 LEU A C 1
ATOM 734 O O . LEU A 1 95 ? 11.937 -20.645 -10.419 1.00 86.06 95 LEU A O 1
ATOM 738 N N . ASP A 1 96 ? 12.622 -18.796 -11.521 1.00 87.50 96 ASP A N 1
ATOM 739 C CA . ASP A 1 96 ? 13.055 -19.521 -12.708 1.00 87.50 96 ASP A CA 1
ATOM 740 C C . ASP A 1 96 ? 14.391 -20.233 -12.435 1.00 87.50 96 ASP A C 1
ATOM 742 O O . ASP A 1 96 ? 15.185 -19.811 -11.592 1.00 87.50 96 ASP A O 1
ATOM 746 N N . GLU A 1 97 ? 14.683 -21.304 -13.179 1.00 85.38 97 GLU A N 1
ATOM 747 C CA . GLU A 1 97 ? 15.928 -22.081 -13.027 1.00 85.38 97 GLU A CA 1
ATOM 748 C C . GLU A 1 97 ? 17.175 -21.190 -13.109 1.00 85.38 97 GLU A C 1
ATOM 750 O O . GLU A 1 97 ? 18.081 -21.291 -12.289 1.00 85.38 97 GLU A O 1
ATOM 755 N N . ALA A 1 98 ? 17.177 -20.232 -14.039 1.00 85.69 98 ALA A N 1
ATOM 756 C CA . ALA A 1 98 ? 18.272 -19.280 -14.197 1.00 85.69 98 ALA A CA 1
ATOM 757 C C . ALA A 1 98 ? 18.446 -18.358 -12.977 1.00 85.69 98 ALA A C 1
ATOM 759 O O . ALA A 1 98 ? 19.564 -17.945 -12.667 1.00 85.69 98 ALA A O 1
ATOM 760 N N . GLU A 1 99 ? 17.357 -18.023 -12.281 1.00 85.69 99 GLU A N 1
ATOM 761 C CA . GLU A 1 99 ? 17.402 -17.211 -11.065 1.00 85.69 99 GLU A CA 1
ATOM 762 C C . GLU A 1 99 ? 17.889 -18.036 -9.876 1.00 85.69 99 GLU A C 1
ATOM 764 O O . GLU A 1 99 ? 18.737 -17.566 -9.118 1.00 85.69 99 GLU A O 1
ATOM 769 N N . MET A 1 100 ? 17.414 -19.278 -9.739 1.00 88.88 100 MET A N 1
ATOM 770 C CA . MET A 1 100 ? 17.915 -20.209 -8.727 1.00 88.88 100 MET A CA 1
ATOM 771 C C . MET A 1 100 ? 19.415 -20.464 -8.905 1.00 88.88 100 MET A C 1
ATOM 773 O O . MET A 1 100 ? 20.166 -20.395 -7.930 1.00 88.88 100 MET A O 1
ATOM 777 N N . ASP A 1 101 ? 19.871 -20.663 -10.142 1.00 87.81 101 ASP A N 1
ATOM 778 C CA . ASP A 1 101 ? 21.287 -20.811 -10.477 1.00 87.81 101 ASP A CA 1
ATOM 779 C C . ASP A 1 101 ? 22.081 -19.545 -10.164 1.00 87.81 101 ASP A C 1
ATOM 781 O O . ASP A 1 101 ? 23.169 -19.626 -9.593 1.00 87.81 101 ASP A O 1
ATOM 785 N N . ALA A 1 102 ? 21.547 -18.365 -10.483 1.00 86.75 102 ALA A N 1
ATOM 786 C CA . ALA A 1 102 ? 22.193 -17.098 -10.161 1.00 86.75 102 ALA A CA 1
ATOM 787 C C . ALA A 1 102 ? 22.320 -16.889 -8.643 1.00 86.75 102 ALA A C 1
ATOM 789 O O . ALA A 1 102 ? 23.372 -16.446 -8.185 1.00 86.75 102 ALA A O 1
ATOM 790 N N . ILE A 1 103 ? 21.297 -17.236 -7.854 1.00 84.19 103 ILE A N 1
ATOM 791 C CA . ILE A 1 103 ? 21.320 -17.152 -6.385 1.00 84.19 103 ILE A CA 1
ATOM 792 C C . ILE A 1 103 ? 22.341 -18.139 -5.812 1.00 84.19 103 ILE A C 1
ATOM 794 O O . ILE A 1 103 ? 23.204 -17.745 -5.025 1.00 84.19 103 ILE A O 1
ATOM 798 N N . ASN A 1 104 ? 22.288 -19.400 -6.249 1.00 85.62 104 ASN A N 1
ATOM 799 C CA . ASN A 1 104 ? 23.188 -20.457 -5.784 1.00 85.62 104 ASN A CA 1
ATOM 800 C C . ASN A 1 104 ? 24.646 -20.204 -6.195 1.00 85.62 104 ASN A C 1
ATOM 802 O O . ASN A 1 104 ? 25.567 -20.563 -5.464 1.00 85.62 104 ASN A O 1
ATOM 806 N N . SER A 1 105 ? 24.856 -19.530 -7.327 1.00 85.50 105 SER A N 1
ATOM 807 C CA . SER A 1 105 ? 26.176 -19.124 -7.824 1.00 85.50 105 SER A CA 1
ATOM 808 C C . SER A 1 105 ? 26.665 -17.788 -7.242 1.00 85.50 105 SER A C 1
ATOM 810 O O . SER A 1 105 ? 27.723 -17.299 -7.637 1.00 85.50 105 SER A O 1
ATOM 812 N N . GLY A 1 106 ? 25.928 -17.181 -6.301 1.00 81.38 106 GLY A N 1
ATOM 813 C CA . GLY A 1 106 ? 26.358 -15.981 -5.574 1.00 81.38 106 GLY A CA 1
ATOM 814 C C . GLY A 1 106 ? 26.113 -14.645 -6.288 1.00 81.38 106 GLY A C 1
ATOM 815 O O . GLY A 1 106 ? 26.750 -13.649 -5.954 1.00 81.38 106 GLY A O 1
ATOM 816 N N . GLY A 1 107 ? 25.208 -14.593 -7.268 1.00 66.44 107 GLY A N 1
ATOM 817 C CA . GLY A 1 107 ? 24.666 -13.360 -7.860 1.00 66.44 107 GLY A CA 1
ATOM 818 C C . GLY A 1 107 ? 25.627 -12.537 -8.7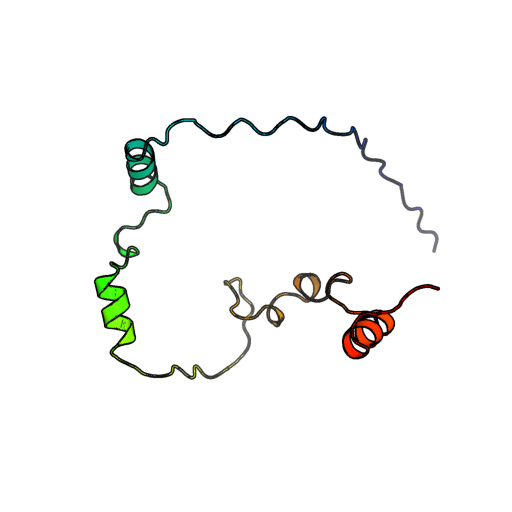27 1.00 66.44 107 GLY A C 1
ATOM 819 O O . GLY A 1 107 ? 25.247 -11.481 -9.230 1.00 66.44 107 GLY A O 1
ATOM 820 N N . ALA A 1 108 ? 26.858 -12.998 -8.945 1.00 59.78 108 ALA A N 1
ATOM 821 C CA . ALA A 1 108 ? 27.880 -12.258 -9.677 1.00 59.78 108 ALA A CA 1
ATOM 822 C C . ALA A 1 108 ? 27.963 -12.679 -11.156 1.00 59.78 108 ALA A C 1
ATOM 824 O O . ALA A 1 108 ? 29.010 -13.123 -11.620 1.00 59.78 108 ALA A O 1
ATOM 825 N N . SER A 1 109 ? 26.886 -12.511 -11.934 1.00 59.31 109 SER A N 1
ATOM 826 C CA . SER A 1 109 ? 27.032 -12.493 -13.398 1.00 59.31 109 SER A CA 1
ATOM 827 C C . SER A 1 109 ? 27.485 -11.097 -13.830 1.00 59.31 109 SER A C 1
ATOM 829 O O . SER A 1 109 ? 26.689 -10.213 -14.164 1.00 59.31 109 SER A O 1
ATOM 831 N N . LEU A 1 110 ? 28.799 -10.876 -13.759 1.00 57.38 110 LEU A N 1
ATOM 832 C CA . LEU A 1 110 ? 29.459 -9.796 -14.481 1.00 57.38 110 LEU A CA 1
ATOM 833 C C . LEU A 1 110 ? 29.303 -10.096 -15.974 1.00 57.38 110 LEU A C 1
ATOM 835 O O . LEU A 1 110 ? 30.088 -10.835 -16.560 1.00 57.38 110 LEU A O 1
ATOM 839 N N . ARG A 1 111 ? 28.257 -9.534 -16.579 1.00 55.03 111 ARG A N 1
ATOM 840 C CA . ARG A 1 111 ? 28.189 -9.299 -18.025 1.00 55.03 111 ARG A CA 1
ATOM 841 C C . ARG A 1 111 ? 29.447 -8.516 -18.437 1.00 55.03 111 ARG A C 1
ATOM 843 O O . ARG A 1 111 ? 29.528 -7.316 -18.180 1.00 55.03 111 ARG A O 1
ATOM 850 N N . SER A 1 112 ? 30.443 -9.236 -18.953 1.00 42.28 112 SER A N 1
ATOM 851 C CA . SER A 1 112 ? 31.641 -8.705 -19.616 1.00 42.28 112 SER A CA 1
ATOM 852 C C . SER A 1 112 ? 31.359 -8.411 -21.080 1.00 42.28 112 SER A C 1
ATOM 854 O O . SER A 1 112 ? 30.462 -9.065 -21.655 1.00 42.28 112 SER A O 1
#